Protein AF-E2B9Q9-F1 (afdb_monomer)

Solvent-accessible surface area (backbone atoms only — not comparable to full-atom values): 7294 Å² total; per-residue (Å²): 104,72,69,53,46,44,56,70,44,55,50,47,53,50,51,53,50,51,52,37,41,74,66,62,77,44,99,62,85,60,51,74,66,58,54,48,56,52,47,54,58,51,49,54,56,50,53,53,52,52,54,51,52,54,49,49,53,52,27,56,76,49,74,67,52,78,78,78,79,73,78,75,78,75,75,81,74,82,74,78,85,75,90,73,85,82,76,92,77,76,89,76,79,84,78,79,53,70,69,58,53,53,56,55,51,54,57,48,50,60,56,61,74,74,110

InterPro domains:
  IPR005026 SAPAP family [PF03359] (1-109)
  IPR005026 SAPAP family [PTHR12353] (1-112)

Nearest PDB structures (foldseek):
  7uio-assembly1_Bh  TM=2.538E-01  e=4.955E+00  Saccharomyces cerevisiae S288C

Secondary structure (DSSP, 8-state):
-HHHHIIIIIHHHHHHHHHHHHH--SSSPPPHHHHHHHHHHHHHHHHHHHHHHHHHHHHHHTTTPPP--PPP-------------------------HHHHHHHHHHHHHHHTT-

pLDDT: mean 80.09, std 18.83, range [35.5, 97.56]

Sequence (115 aa):
GQTSLLINEKFQQFRDLLTKCETGSSNLPINCTDLQGFWDLIYIEVKDCDSRFARLERLRAARWREKEPKPAKSRKEIVAKKSRKFAKKKTAPVRHSTLRELISAERRKKRAEMQ

Radius of gyration: 27.22 Å; Cα contacts (8 Å, |Δi|>4): 28; chains: 1; bounding box: 46×54×68 Å

Structure (mmCIF, N/CA/C/O backbone):
data_AF-E2B9Q9-F1
#
_entry.id   AF-E2B9Q9-F1
#
loop_
_atom_site.group_PDB
_atom_site.id
_atom_site.type_symbol
_atom_site.label_atom_id
_atom_site.label_alt_id
_atom_site.label_comp_id
_atom_site.label_asym_id
_atom_site.label_entity_id
_atom_site.label_seq_id
_atom_site.pdbx_PDB_ins_code
_atom_site.Cartn_x
_atom_site.Cartn_y
_atom_site.Cartn_z
_atom_site.occupancy
_atom_site.B_iso_or_equiv
_atom_site.auth_seq_id
_atom_site.auth_comp_id
_atom_site.auth_asym_id
_atom_site.auth_atom_id
_atom_site.pdbx_PDB_model_num
ATOM 1 N N . GLY A 1 1 ? 11.649 -5.574 1.418 1.00 88.38 1 GLY A N 1
ATOM 2 C CA . GLY A 1 1 ? 11.705 -4.361 0.569 1.00 88.38 1 GLY A CA 1
ATOM 3 C C . GLY A 1 1 ? 10.476 -3.503 0.811 1.00 88.38 1 GLY A C 1
ATOM 4 O O . GLY A 1 1 ? 9.621 -3.925 1.576 1.00 88.38 1 GLY A O 1
ATOM 5 N N . GLN A 1 2 ? 10.358 -2.333 0.174 1.00 91.44 2 GLN A N 1
ATOM 6 C CA . GLN A 1 2 ? 9.209 -1.434 0.399 1.00 91.44 2 GLN A CA 1
ATOM 7 C C . GLN A 1 2 ? 7.858 -2.090 0.072 1.00 91.44 2 GLN A C 1
ATOM 9 O O . GLN A 1 2 ? 6.932 -1.966 0.858 1.00 91.44 2 GLN A O 1
ATOM 14 N N . THR A 1 3 ? 7.761 -2.883 -1.000 1.00 93.94 3 THR A N 1
ATOM 15 C CA . THR A 1 3 ? 6.543 -3.656 -1.314 1.00 93.94 3 THR A CA 1
ATOM 16 C C . THR A 1 3 ? 6.193 -4.663 -0.218 1.00 93.94 3 THR A C 1
ATOM 18 O O . THR A 1 3 ? 5.033 -4.808 0.146 1.00 93.94 3 THR A O 1
ATOM 21 N N . SER A 1 4 ? 7.196 -5.336 0.355 1.00 95.06 4 SER A N 1
ATOM 22 C CA . SER A 1 4 ? 6.982 -6.260 1.476 1.00 95.06 4 SER A CA 1
ATOM 23 C C . SER A 1 4 ? 6.467 -5.526 2.715 1.00 95.06 4 SER A C 1
ATOM 25 O O . SER A 1 4 ? 5.621 -6.062 3.415 1.00 95.06 4 SER A O 1
ATOM 27 N N . LEU A 1 5 ? 6.957 -4.308 2.971 1.00 95.94 5 LEU A N 1
ATOM 28 C CA . LEU A 1 5 ? 6.497 -3.464 4.078 1.00 95.94 5 LEU A CA 1
ATOM 29 C C . LEU A 1 5 ? 5.039 -3.037 3.874 1.00 95.94 5 LEU A C 1
ATOM 31 O O . LEU A 1 5 ? 4.219 -3.171 4.775 1.00 95.94 5 LEU A O 1
ATOM 35 N N . LEU A 1 6 ? 4.702 -2.602 2.657 1.00 94.44 6 LEU A N 1
ATOM 36 C CA . LEU A 1 6 ? 3.337 -2.263 2.267 1.00 94.44 6 LEU A CA 1
ATOM 37 C C . LEU A 1 6 ? 2.386 -3.442 2.548 1.00 94.44 6 LEU A C 1
ATOM 39 O O . LEU A 1 6 ? 1.387 -3.271 3.242 1.00 94.44 6 LEU A O 1
ATOM 43 N N . ILE A 1 7 ? 2.730 -4.651 2.091 1.00 93.44 7 ILE A N 1
ATOM 44 C CA . ILE A 1 7 ? 1.904 -5.861 2.259 1.00 93.44 7 ILE A CA 1
ATOM 45 C C . ILE A 1 7 ? 1.820 -6.317 3.723 1.00 93.44 7 ILE A C 1
ATOM 47 O O . ILE A 1 7 ? 0.733 -6.601 4.227 1.00 93.44 7 ILE A O 1
ATOM 51 N N . ASN A 1 8 ? 2.957 -6.420 4.407 1.00 95.38 8 ASN A N 1
ATOM 52 C CA . ASN A 1 8 ? 3.008 -7.042 5.730 1.00 95.38 8 ASN A CA 1
ATOM 53 C C . ASN A 1 8 ? 2.613 -6.087 6.857 1.00 95.38 8 ASN A C 1
ATOM 55 O O . ASN A 1 8 ? 2.235 -6.557 7.923 1.00 95.38 8 ASN A O 1
ATOM 59 N N . GLU A 1 9 ? 2.680 -4.775 6.637 1.00 95.19 9 GLU A N 1
ATOM 60 C CA . GLU A 1 9 ? 2.336 -3.790 7.662 1.00 95.19 9 GLU A CA 1
ATOM 61 C C . GLU A 1 9 ? 1.089 -3.001 7.284 1.00 95.19 9 GLU A C 1
ATOM 63 O O . GLU A 1 9 ? 0.065 -3.127 7.950 1.00 95.19 9 GLU A O 1
ATOM 68 N N . LYS A 1 10 ? 1.134 -2.206 6.208 1.00 95.31 10 LYS A N 1
ATOM 69 C CA . LYS A 1 10 ? 0.039 -1.279 5.874 1.00 95.31 10 LYS A CA 1
ATOM 70 C C . LYS A 1 10 ? -1.254 -2.018 5.536 1.00 95.31 10 LYS A C 1
ATOM 72 O O . LYS A 1 10 ? -2.311 -1.669 6.055 1.00 95.31 10 LYS A O 1
ATOM 77 N N . PHE A 1 11 ? -1.176 -3.073 4.727 1.00 96.00 11 PHE A N 1
ATOM 78 C CA . PHE A 1 11 ? -2.350 -3.887 4.410 1.00 96.00 11 PHE A CA 1
ATOM 79 C C . PHE A 1 11 ? -2.870 -4.674 5.621 1.00 96.00 11 PHE A C 1
ATOM 81 O O . PHE A 1 11 ? -4.081 -4.832 5.745 1.00 96.00 11 PHE A O 1
ATOM 88 N N . GLN A 1 12 ? -2.007 -5.121 6.541 1.00 96.56 12 GLN A N 1
ATOM 89 C CA . GLN A 1 12 ? -2.477 -5.751 7.784 1.00 96.56 12 GLN A CA 1
ATOM 90 C C . GLN A 1 12 ? -3.194 -4.739 8.683 1.00 96.56 12 GLN A C 1
ATOM 92 O O . GLN A 1 12 ? -4.300 -5.011 9.136 1.00 96.56 12 GLN A O 1
ATOM 97 N N . GLN A 1 13 ? -2.648 -3.529 8.833 1.00 95.06 13 GLN A N 1
ATOM 98 C CA . GLN A 1 13 ? -3.319 -2.443 9.553 1.00 95.06 13 GLN A CA 1
ATOM 99 C C . GLN A 1 13 ? -4.686 -2.111 8.943 1.00 95.06 13 GLN A C 1
ATOM 101 O O . GLN A 1 13 ? -5.644 -1.901 9.682 1.00 95.06 13 GLN A O 1
ATOM 106 N N . PHE A 1 14 ? -4.804 -2.103 7.609 1.00 95.56 14 PHE A N 1
ATOM 107 C CA . PHE A 1 14 ? -6.092 -1.877 6.951 1.00 95.56 14 PHE A CA 1
ATOM 108 C C . PHE A 1 14 ? -7.106 -2.980 7.262 1.00 95.56 14 PHE A C 1
ATOM 110 O O . PHE A 1 14 ? -8.266 -2.690 7.539 1.00 95.56 14 PHE A O 1
ATOM 117 N N . ARG A 1 15 ? -6.676 -4.247 7.264 1.00 95.00 15 ARG A N 1
ATOM 118 C CA . ARG A 1 15 ? -7.538 -5.383 7.630 1.00 95.00 15 ARG A CA 1
ATOM 119 C C . ARG A 1 15 ? -8.024 -5.290 9.072 1.00 95.00 15 ARG A C 1
ATOM 121 O O . ARG A 1 15 ? -9.203 -5.523 9.335 1.00 95.00 15 ARG A O 1
ATOM 128 N N . ASP A 1 16 ? -7.147 -4.904 9.991 1.00 93.12 16 ASP A N 1
ATOM 129 C CA . ASP A 1 16 ? -7.525 -4.680 11.387 1.00 93.12 16 ASP A CA 1
ATOM 130 C C . ASP A 1 16 ? -8.525 -3.526 11.511 1.00 93.12 16 ASP A C 1
ATOM 132 O O . ASP A 1 16 ? -9.442 -3.578 12.329 1.00 93.12 16 ASP A O 1
ATOM 136 N N . LEU A 1 17 ? -8.364 -2.485 10.690 1.00 93.44 17 LEU A N 1
ATOM 137 C CA . LEU A 1 17 ? -9.268 -1.340 10.633 1.00 93.44 17 LEU A CA 1
ATOM 138 C C . LEU A 1 17 ? -10.667 -1.751 10.153 1.00 93.44 17 LEU A C 1
ATOM 14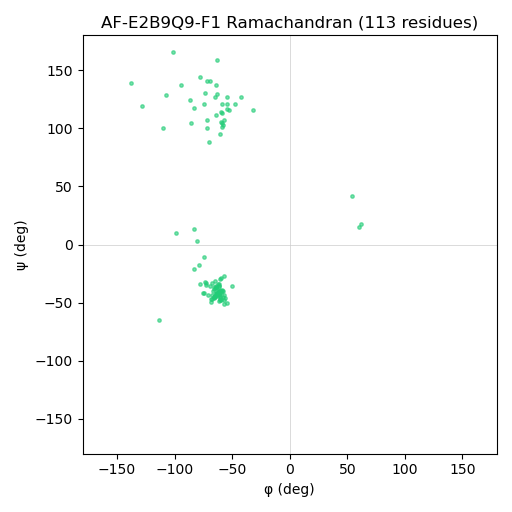0 O O . LEU A 1 17 ? -11.655 -1.371 10.777 1.00 93.44 17 LEU A O 1
ATOM 144 N N . LEU A 1 18 ? -10.745 -2.579 9.105 1.00 93.94 18 LEU A N 1
ATOM 145 C CA . LEU A 1 18 ? -12.001 -3.152 8.606 1.00 93.94 18 LEU A CA 1
ATOM 146 C C . LEU A 1 18 ? -12.684 -4.005 9.677 1.00 93.94 18 LEU A C 1
ATOM 148 O O . LEU A 1 18 ? -13.849 -3.786 9.987 1.00 93.94 18 LEU A O 1
ATOM 152 N N . THR A 1 19 ? -11.927 -4.891 10.324 1.00 93.06 19 THR A N 1
ATOM 153 C CA . THR A 1 19 ? -12.446 -5.750 11.398 1.00 93.06 19 THR A CA 1
ATOM 154 C C . THR A 1 19 ? -13.001 -4.922 12.562 1.00 93.06 19 THR A C 1
ATOM 156 O O . THR A 1 19 ? -14.067 -5.217 13.101 1.00 93.06 19 THR A O 1
ATOM 159 N N . LYS A 1 20 ? -12.309 -3.847 12.959 1.00 90.88 20 LYS A N 1
ATOM 160 C CA . LYS A 1 20 ? -12.780 -2.926 14.010 1.00 90.88 20 LYS A CA 1
ATOM 161 C C . LYS A 1 20 ? -14.041 -2.168 13.593 1.00 90.88 20 LYS A C 1
ATOM 163 O O . LYS A 1 20 ? -14.928 -1.990 14.423 1.00 90.88 20 LYS A O 1
ATOM 168 N N . CYS A 1 21 ? -14.128 -1.758 12.328 1.00 90.31 21 CYS A N 1
ATOM 169 C CA . CYS A 1 21 ? -15.314 -1.113 11.770 1.00 90.31 21 CYS A CA 1
ATOM 170 C C . CYS A 1 21 ? -16.531 -2.054 11.770 1.00 90.31 21 CYS A C 1
ATOM 172 O O . CYS A 1 21 ? -17.623 -1.628 12.131 1.00 90.31 21 CYS A O 1
ATOM 174 N N . GLU A 1 22 ? -16.348 -3.325 11.405 1.00 89.06 22 GLU A N 1
ATOM 175 C CA . GLU A 1 22 ? -17.419 -4.334 11.361 1.00 89.06 22 GLU A CA 1
ATOM 176 C C . GLU A 1 22 ? -17.894 -4.753 12.756 1.00 89.06 22 GLU A C 1
ATOM 178 O O . GLU A 1 22 ? -19.091 -4.876 13.005 1.00 89.06 22 GLU A O 1
ATOM 183 N N . 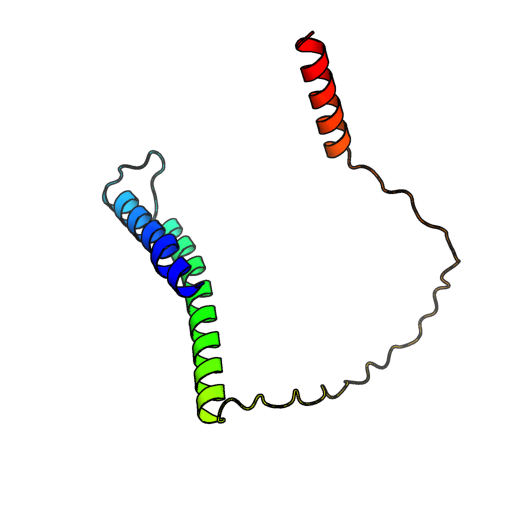THR A 1 23 ? -16.955 -4.975 13.677 1.00 87.81 23 THR A N 1
ATOM 184 C CA . THR A 1 23 ? -17.262 -5.462 15.032 1.00 87.81 23 THR A CA 1
ATOM 185 C C . THR A 1 23 ? -17.784 -4.370 15.961 1.00 87.81 23 THR A C 1
ATOM 187 O O . THR A 1 23 ? -18.323 -4.686 17.019 1.00 87.81 23 THR A O 1
ATOM 190 N N . GLY A 1 24 ? -17.577 -3.091 15.624 1.00 82.56 24 GLY A N 1
ATOM 191 C CA . GLY A 1 24 ? -17.886 -1.967 16.512 1.00 82.56 24 GLY A CA 1
ATOM 192 C C . GLY A 1 24 ? -17.115 -2.007 17.839 1.00 82.56 24 GLY A C 1
ATOM 193 O O . GLY A 1 24 ? -17.480 -1.319 18.787 1.00 82.56 24 GLY A O 1
ATOM 194 N N . SER A 1 25 ? -16.057 -2.822 17.931 1.00 71.75 25 SER A N 1
ATOM 195 C CA . SER A 1 25 ? -15.341 -3.126 19.177 1.00 71.75 25 SER A CA 1
ATOM 196 C C . SER A 1 25 ? -14.336 -2.039 19.588 1.00 71.75 25 SER A C 1
ATOM 198 O O . SER A 1 25 ? -13.581 -2.218 20.548 1.00 71.75 25 SER A O 1
ATOM 200 N N . SER A 1 26 ? -14.256 -0.933 18.851 1.00 75.56 26 SER A N 1
ATOM 201 C CA . SER A 1 26 ? -13.313 0.149 19.117 1.00 75.56 26 SER A CA 1
ATOM 202 C C . SER A 1 26 ? -13.940 1.251 19.973 1.00 75.56 26 SER A C 1
ATOM 204 O O . SER A 1 26 ? -15.050 1.703 19.718 1.00 75.56 26 SER A O 1
ATOM 206 N N . ASN A 1 27 ? -13.177 1.748 20.957 1.00 74.94 27 ASN A N 1
ATOM 207 C CA . ASN A 1 27 ? -13.587 2.876 21.811 1.00 74.94 27 ASN A CA 1
ATOM 208 C C . ASN A 1 27 ? -13.929 4.145 21.008 1.00 74.94 27 ASN A C 1
ATOM 210 O O . ASN A 1 27 ? -14.710 4.972 21.469 1.00 74.94 27 ASN A O 1
ATOM 214 N N . LEU A 1 28 ? -13.329 4.305 19.821 1.00 80.00 28 LEU A N 1
ATOM 215 C CA . LEU A 1 28 ? -13.757 5.279 18.821 1.00 80.00 28 LEU A CA 1
ATOM 216 C C . LEU A 1 28 ? -14.431 4.538 17.663 1.00 80.00 28 LEU A C 1
ATOM 218 O O . LEU A 1 28 ? -13.813 3.613 17.126 1.00 80.00 28 LEU A O 1
ATOM 222 N N . PRO A 1 29 ? -15.641 4.939 17.244 1.00 81.06 29 PRO A N 1
ATOM 223 C CA . PRO A 1 29 ? -16.282 4.349 16.081 1.00 81.06 29 PRO A CA 1
ATOM 224 C C . PRO A 1 29 ? -15.462 4.670 14.832 1.00 81.06 29 PRO A C 1
ATOM 226 O O . PRO A 1 29 ? -15.153 5.831 14.565 1.00 81.06 29 PRO A O 1
ATOM 229 N N . ILE A 1 30 ? -15.115 3.631 14.078 1.00 88.50 30 ILE A N 1
ATOM 230 C CA . ILE A 1 30 ? -14.488 3.776 12.765 1.00 88.50 30 ILE A CA 1
ATOM 231 C C . ILE A 1 30 ? -15.607 3.914 11.747 1.00 88.50 30 ILE A C 1
ATOM 233 O O . ILE A 1 30 ? -16.505 3.076 11.693 1.00 88.50 30 ILE A O 1
ATOM 237 N N . ASN A 1 31 ? -15.575 4.988 10.969 1.00 89.19 31 ASN A N 1
ATOM 238 C CA . ASN A 1 31 ? -16.565 5.249 9.936 1.00 89.19 31 ASN A CA 1
ATOM 239 C C . ASN A 1 31 ? -16.017 4.891 8.541 1.00 89.19 31 ASN A C 1
ATOM 241 O O . ASN A 1 31 ? -14.815 4.716 8.331 1.00 89.19 31 ASN A O 1
ATOM 245 N N . CYS A 1 32 ? -16.911 4.798 7.554 1.00 89.94 32 CYS A N 1
ATOM 246 C CA . CYS A 1 32 ? -16.525 4.497 6.172 1.00 89.94 32 CYS A CA 1
ATOM 247 C C . CYS A 1 32 ? -15.573 5.550 5.571 1.00 89.94 32 CYS A C 1
ATOM 249 O O . CYS A 1 32 ? -14.740 5.214 4.733 1.00 89.94 32 CYS A O 1
ATOM 25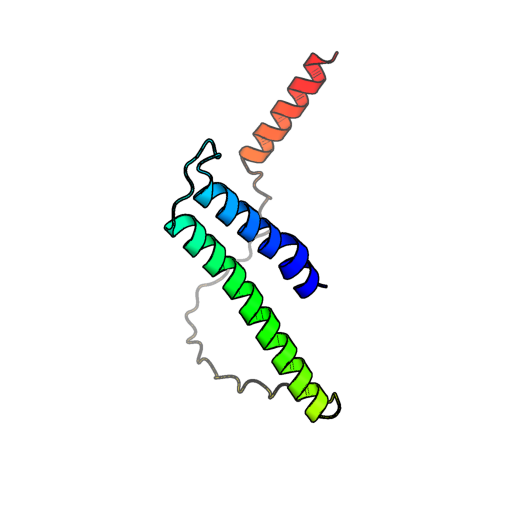1 N N . THR A 1 33 ? -15.658 6.807 6.009 1.00 92.62 33 THR A N 1
ATOM 252 C CA . THR A 1 33 ? -14.762 7.890 5.576 1.00 92.62 33 THR A CA 1
ATOM 253 C C . THR A 1 33 ? -13.338 7.688 6.099 1.00 92.62 33 THR A C 1
ATOM 255 O O . THR A 1 33 ? -12.385 7.959 5.372 1.00 92.62 33 THR A O 1
ATOM 258 N N . ASP A 1 34 ? -13.173 7.155 7.312 1.00 91.62 34 ASP A N 1
ATOM 259 C CA . ASP A 1 34 ? -11.863 6.817 7.881 1.00 91.62 34 ASP A CA 1
ATOM 260 C C . ASP A 1 34 ? -11.197 5.700 7.067 1.00 91.62 34 ASP A C 1
ATOM 262 O O . ASP A 1 34 ? -10.015 5.787 6.729 1.00 91.62 34 ASP A O 1
ATOM 266 N N . LEU A 1 35 ? -11.974 4.669 6.705 1.00 94.81 35 LEU A N 1
ATOM 267 C CA . LEU A 1 35 ? -11.515 3.578 5.841 1.00 94.81 35 LEU A CA 1
ATOM 268 C C . LEU A 1 35 ? -11.091 4.101 4.468 1.00 94.81 35 LEU A C 1
ATOM 270 O O . LEU A 1 35 ? -10.022 3.735 3.980 1.00 94.81 35 LEU A O 1
ATOM 274 N N . GLN A 1 36 ? -11.898 4.979 3.868 1.00 95.88 36 GLN A N 1
ATOM 275 C CA . GLN A 1 36 ? -11.585 5.593 2.581 1.00 95.88 36 GLN A CA 1
ATOM 276 C C . GLN A 1 36 ? -10.294 6.413 2.654 1.00 95.88 36 GLN A C 1
ATOM 278 O O . GLN A 1 36 ? -9.405 6.228 1.828 1.00 95.88 36 GLN A O 1
ATOM 283 N N . GLY A 1 37 ? -10.151 7.269 3.668 1.00 95.94 37 GLY A N 1
ATOM 284 C CA . GLY A 1 37 ? -8.953 8.087 3.837 1.00 95.94 37 GLY A CA 1
ATOM 285 C C . GLY A 1 37 ? -7.694 7.242 4.039 1.00 95.94 37 GLY A C 1
ATOM 286 O O . GLY A 1 37 ? -6.646 7.536 3.464 1.00 95.94 37 GLY A O 1
ATOM 287 N N . PHE A 1 38 ? -7.786 6.152 4.805 1.00 95.50 38 PHE A N 1
ATOM 288 C CA . PHE A 1 38 ? -6.668 5.222 4.960 1.00 95.50 38 PHE A CA 1
ATOM 289 C C . PHE A 1 38 ? -6.342 4.487 3.653 1.00 95.50 38 PHE A C 1
ATOM 291 O O . PHE A 1 38 ? -5.168 4.319 3.311 1.00 95.50 38 PHE A O 1
ATOM 298 N N . TRP A 1 39 ? -7.367 4.082 2.900 1.00 96.81 39 TRP A N 1
ATOM 299 C CA . TRP A 1 39 ? -7.195 3.456 1.594 1.00 96.81 39 TRP A CA 1
ATOM 300 C C . TRP A 1 39 ? -6.504 4.386 0.596 1.00 96.81 39 TRP A C 1
ATOM 302 O O . TRP A 1 39 ? -5.580 3.952 -0.087 1.00 96.81 39 TRP A O 1
ATOM 312 N N . ASP A 1 40 ? -6.873 5.666 0.559 1.00 97.12 40 ASP A N 1
ATOM 313 C CA . ASP A 1 40 ? -6.246 6.649 -0.326 1.00 97.12 40 ASP A CA 1
ATOM 314 C C . ASP A 1 40 ? -4.734 6.759 -0.059 1.00 97.12 40 ASP A C 1
ATOM 316 O O . ASP A 1 40 ? -3.932 6.818 -0.997 1.00 97.12 40 ASP A O 1
ATOM 320 N N . LEU A 1 41 ? -4.320 6.703 1.213 1.00 95.00 41 LEU A N 1
ATOM 321 C CA . LEU A 1 41 ? -2.905 6.701 1.600 1.00 95.00 41 LEU A CA 1
ATOM 322 C C . LEU A 1 41 ? -2.172 5.437 1.129 1.00 95.00 41 LEU A C 1
ATOM 324 O O . LEU A 1 41 ? -1.080 5.538 0.567 1.00 95.00 41 LEU A O 1
ATOM 328 N N . ILE A 1 42 ? -2.762 4.253 1.322 1.00 96.12 42 ILE A N 1
ATOM 329 C CA . ILE A 1 42 ? -2.197 2.985 0.823 1.00 96.12 42 ILE A CA 1
ATOM 330 C C . ILE A 1 42 ? -2.097 3.005 -0.698 1.00 96.12 42 ILE A C 1
ATOM 332 O O . ILE A 1 42 ? -1.087 2.593 -1.270 1.00 96.12 42 ILE A O 1
ATOM 336 N N . TYR A 1 43 ? -3.133 3.502 -1.364 1.00 96.81 43 TYR A N 1
ATOM 337 C CA . TYR A 1 43 ? -3.217 3.509 -2.812 1.00 96.81 43 TYR A CA 1
ATOM 338 C C . TYR A 1 43 ? -2.121 4.375 -3.446 1.00 96.81 43 TYR A C 1
ATOM 340 O O . TYR A 1 43 ? -1.554 3.990 -4.469 1.00 96.81 43 TYR A O 1
ATOM 348 N N . ILE A 1 44 ? -1.737 5.493 -2.819 1.00 96.44 44 ILE A N 1
ATOM 349 C CA . ILE A 1 44 ? -0.574 6.288 -3.251 1.00 96.44 44 ILE A CA 1
ATOM 350 C C . ILE A 1 44 ? 0.707 5.438 -3.249 1.00 96.44 44 ILE A C 1
ATOM 352 O O . ILE A 1 44 ? 1.461 5.465 -4.225 1.00 96.44 44 ILE A O 1
ATOM 356 N N . GLU A 1 45 ? 0.944 4.656 -2.191 1.00 95.50 45 GLU A N 1
ATOM 357 C CA . GLU A 1 45 ? 2.117 3.775 -2.098 1.00 95.50 45 GLU A CA 1
ATOM 358 C C . GLU A 1 45 ? 2.071 2.643 -3.144 1.00 95.50 45 GLU A C 1
ATOM 360 O O . GLU A 1 45 ? 3.101 2.311 -3.737 1.00 95.50 45 GLU A O 1
ATOM 365 N N . VAL A 1 46 ? 0.884 2.097 -3.441 1.00 96.75 46 VAL A N 1
ATOM 366 C CA . VAL A 1 46 ? 0.690 1.114 -4.526 1.00 96.75 46 VAL A CA 1
ATOM 367 C C . VAL A 1 46 ? 1.080 1.716 -5.878 1.00 96.75 46 VAL A C 1
ATOM 369 O O . VAL A 1 46 ? 1.861 1.113 -6.612 1.00 96.75 46 VAL A O 1
ATOM 372 N N . LYS A 1 47 ? 0.623 2.936 -6.188 1.00 97.56 47 LYS A N 1
ATOM 373 C CA . LYS A 1 47 ? 0.961 3.602 -7.457 1.00 97.56 47 LYS A CA 1
ATOM 374 C C . LYS A 1 47 ? 2.454 3.895 -7.596 1.00 97.56 47 LYS A C 1
ATOM 376 O O . LYS A 1 47 ? 2.994 3.766 -8.698 1.00 97.56 47 LYS A O 1
ATOM 381 N N . ASP A 1 48 ? 3.133 4.279 -6.513 1.00 96.12 48 ASP A N 1
ATOM 382 C CA . ASP A 1 48 ? 4.597 4.419 -6.531 1.00 96.12 48 ASP A CA 1
ATOM 383 C C . ASP A 1 48 ? 5.263 3.079 -6.864 1.00 96.12 48 ASP A C 1
ATOM 385 O O . ASP A 1 48 ? 6.133 3.010 -7.739 1.00 96.12 48 ASP A O 1
ATOM 389 N N . CYS A 1 49 ? 4.802 2.004 -6.224 1.00 96.12 49 CYS A N 1
ATOM 390 C CA . CYS A 1 49 ? 5.290 0.654 -6.458 1.00 96.12 49 CYS A CA 1
ATOM 391 C C . CYS A 1 49 ? 5.154 0.250 -7.934 1.00 96.12 49 CYS A C 1
ATOM 393 O O . CYS A 1 49 ? 6.151 -0.113 -8.569 1.00 96.12 49 CYS A O 1
ATOM 395 N N . ASP A 1 50 ? 3.962 0.419 -8.508 1.00 96.50 50 ASP A N 1
ATOM 396 C CA . ASP A 1 50 ? 3.680 0.139 -9.918 1.00 96.50 50 ASP A CA 1
ATOM 397 C C . ASP A 1 50 ? 4.592 0.939 -10.849 1.00 96.50 50 ASP A C 1
ATOM 399 O O . ASP A 1 50 ? 5.154 0.398 -11.804 1.00 96.50 50 ASP A O 1
ATOM 403 N N . SER A 1 51 ? 4.812 2.224 -10.556 1.00 96.62 51 SER A N 1
ATOM 404 C CA . SER A 1 51 ? 5.679 3.082 -11.370 1.00 96.62 51 SER A CA 1
ATOM 405 C C . SER A 1 51 ? 7.128 2.580 -11.410 1.00 96.62 51 SER A C 1
ATOM 407 O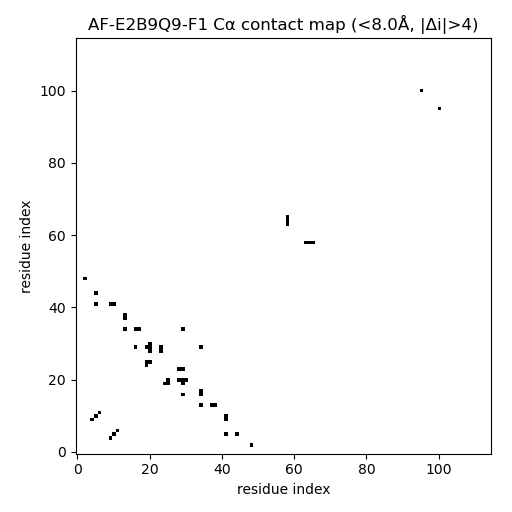 O . SER A 1 51 ? 7.805 2.643 -12.447 1.00 96.62 51 SER A O 1
ATOM 409 N N . ARG A 1 52 ? 7.607 2.027 -10.292 1.00 95.62 52 ARG A N 1
ATOM 410 C CA . ARG A 1 52 ? 8.961 1.491 -10.152 1.00 95.62 52 ARG A CA 1
ATOM 411 C C . ARG A 1 52 ? 9.096 0.157 -10.860 1.00 95.62 52 ARG A C 1
ATOM 413 O O . ARG A 1 52 ? 10.077 -0.024 -11.579 1.00 95.62 52 ARG A O 1
ATOM 420 N N . PHE A 1 53 ? 8.106 -0.725 -10.752 1.00 96.19 53 PHE A N 1
ATOM 421 C CA . PHE A 1 53 ? 8.067 -1.956 -11.542 1.00 96.19 53 PHE A CA 1
ATOM 422 C C . PHE A 1 53 ? 7.974 -1.664 -13.044 1.00 96.19 53 PHE A C 1
ATOM 424 O O . PHE A 1 53 ? 8.740 -2.224 -13.824 1.00 96.19 53 PHE A O 1
ATOM 431 N N . ALA A 1 54 ? 7.163 -0.689 -13.460 1.00 96.56 54 ALA A N 1
ATOM 432 C CA . ALA A 1 54 ? 7.107 -0.243 -14.851 1.00 96.56 54 ALA A CA 1
ATOM 433 C C . ALA A 1 54 ? 8.444 0.348 -15.337 1.00 96.56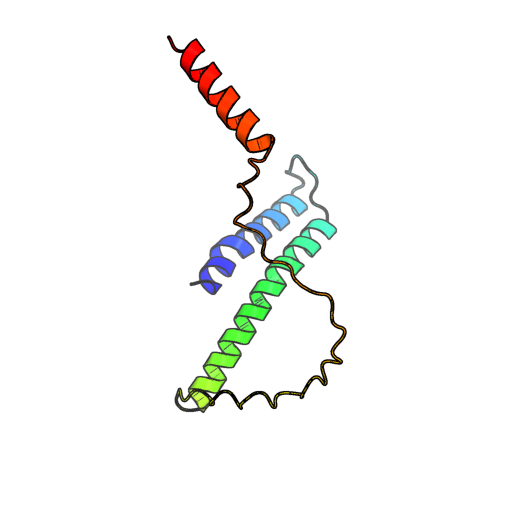 54 ALA A C 1
ATOM 435 O O . ALA A 1 54 ? 8.820 0.209 -16.505 1.00 96.56 54 ALA A O 1
ATOM 436 N N . ARG A 1 55 ? 9.207 1.025 -14.467 1.00 95.25 55 ARG A N 1
ATOM 437 C CA . ARG A 1 55 ? 10.585 1.439 -14.781 1.00 95.25 55 ARG A CA 1
ATOM 438 C C . ARG A 1 55 ? 11.507 0.231 -14.952 1.00 95.25 55 ARG A C 1
ATOM 440 O O . ARG A 1 55 ? 12.270 0.219 -15.916 1.00 95.25 55 ARG A O 1
ATOM 447 N N . LEU A 1 56 ? 11.431 -0.759 -14.066 1.00 96.00 56 LEU A N 1
ATOM 448 C CA . LEU A 1 56 ? 12.237 -1.978 -14.155 1.00 96.00 56 LEU A CA 1
ATOM 449 C C . LEU A 1 56 ? 11.942 -2.762 -15.438 1.00 96.00 56 LEU A C 1
ATOM 451 O O . LEU A 1 56 ? 12.884 -3.136 -16.129 1.00 96.00 56 LEU A O 1
ATOM 455 N N . GLU A 1 57 ? 10.676 -2.919 -15.827 1.00 96.81 57 GLU A N 1
ATOM 456 C CA . GLU A 1 57 ? 10.317 -3.585 -17.087 1.00 96.81 57 GLU A CA 1
ATOM 457 C C . GLU A 1 57 ? 10.862 -2.844 -18.314 1.00 96.81 57 GLU A C 1
ATOM 459 O O . GLU A 1 57 ? 11.413 -3.460 -19.229 1.00 96.81 57 GLU A O 1
ATOM 464 N N . ARG A 1 58 ? 10.803 -1.505 -18.322 1.00 95.88 58 ARG A N 1
ATOM 465 C CA . ARG A 1 58 ? 11.414 -0.703 -19.395 1.00 95.88 58 ARG A CA 1
ATOM 466 C C . ARG A 1 58 ? 12.930 -0.875 -19.458 1.00 95.88 58 ARG A C 1
ATOM 468 O O . ARG A 1 58 ? 13.478 -0.971 -20.555 1.00 95.88 58 ARG A O 1
ATOM 475 N N . LEU A 1 59 ? 13.609 -0.915 -18.310 1.00 96.12 59 LEU A N 1
ATOM 476 C CA . LEU A 1 59 ? 15.050 -1.171 -18.249 1.00 96.12 59 LEU A CA 1
ATOM 477 C C . LEU A 1 59 ? 15.375 -2.583 -18.736 1.00 96.12 59 LEU A C 1
ATOM 479 O O . LEU A 1 59 ? 16.274 -2.744 -19.557 1.00 96.12 59 LEU A O 1
ATOM 483 N N . ARG A 1 60 ? 14.607 -3.591 -18.313 1.00 95.94 60 ARG A N 1
ATOM 484 C CA . ARG A 1 60 ? 14.753 -4.980 -18.763 1.00 95.94 60 ARG A CA 1
ATOM 485 C C . ARG A 1 60 ? 14.640 -5.086 -20.285 1.00 95.94 60 ARG A C 1
ATOM 487 O O . ARG A 1 60 ? 15.516 -5.673 -20.921 1.00 95.94 60 ARG A O 1
ATOM 494 N N . ALA A 1 61 ? 13.627 -4.451 -20.879 1.00 95.75 61 ALA A N 1
ATOM 495 C CA . ALA A 1 61 ? 13.459 -4.374 -22.332 1.00 95.75 61 ALA A CA 1
ATOM 496 C C . ALA A 1 61 ? 14.635 -3.658 -23.027 1.00 95.75 61 ALA A C 1
ATOM 498 O O . ALA A 1 61 ? 15.045 -4.043 -24.120 1.00 95.75 61 ALA A O 1
ATOM 499 N N . ALA A 1 62 ? 15.235 -2.662 -22.370 1.00 94.81 62 ALA A N 1
ATOM 500 C CA . ALA A 1 62 ? 16.422 -1.947 -22.838 1.00 94.81 62 ALA A CA 1
ATOM 501 C C . ALA A 1 62 ? 17.757 -2.652 -22.517 1.00 94.81 62 ALA A C 1
ATOM 503 O O . ALA A 1 62 ? 18.815 -2.032 -22.645 1.00 94.81 62 ALA A O 1
ATOM 504 N N . ARG A 1 63 ? 17.742 -3.930 -22.101 1.00 95.56 63 ARG A N 1
ATOM 505 C CA . ARG A 1 63 ? 18.940 -4.677 -21.663 1.00 95.56 63 ARG A CA 1
ATOM 506 C C . ARG A 1 63 ? 19.706 -3.949 -20.553 1.00 95.56 63 ARG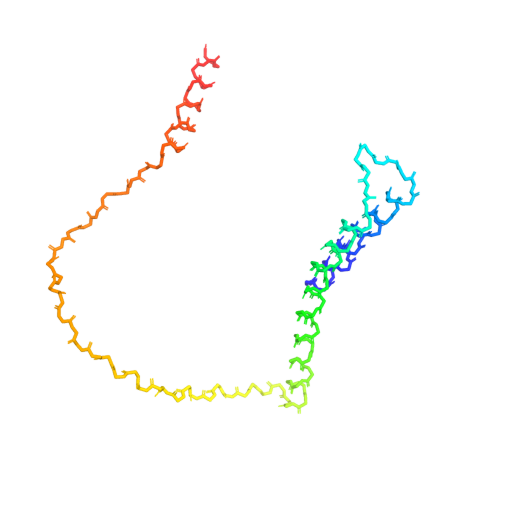 A C 1
ATOM 508 O O . ARG A 1 63 ? 20.930 -3.874 -20.582 1.00 95.56 63 ARG A O 1
ATOM 515 N N . TRP A 1 64 ? 18.959 -3.394 -19.603 1.00 95.06 64 TRP A N 1
ATOM 516 C CA . TRP A 1 64 ? 19.453 -2.655 -18.440 1.00 95.06 64 TRP A CA 1
ATOM 517 C C . TRP A 1 64 ? 20.242 -1.384 -18.772 1.00 95.06 64 TRP A C 1
ATOM 519 O O . TRP A 1 64 ? 20.932 -0.848 -17.912 1.00 95.06 64 TRP A O 1
ATOM 529 N N . ARG A 1 65 ? 20.124 -0.863 -20.000 1.00 90.88 65 ARG A N 1
ATOM 530 C CA . ARG A 1 65 ? 20.723 0.422 -20.365 1.00 90.88 65 ARG A CA 1
ATOM 531 C C . ARG A 1 65 ? 19.817 1.572 -19.950 1.00 90.88 65 ARG A C 1
ATOM 533 O O . ARG A 1 65 ? 18.696 1.710 -20.446 1.00 90.88 65 ARG A O 1
ATOM 540 N N . GLU A 1 66 ? 2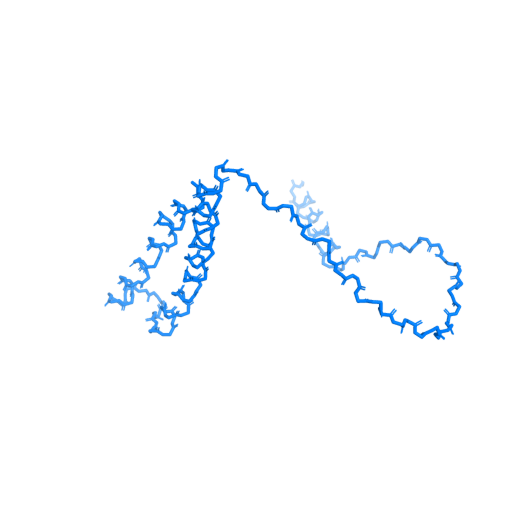0.326 2.407 -19.054 1.00 85.62 66 GLU A N 1
ATOM 541 C CA . GLU A 1 66 ? 19.684 3.657 -18.666 1.00 85.62 66 GLU A CA 1
ATOM 542 C C . GLU A 1 66 ? 19.627 4.596 -19.884 1.00 85.62 66 GLU A C 1
ATOM 544 O O . GLU A 1 66 ? 20.581 4.696 -20.657 1.00 85.62 66 GLU A O 1
ATOM 549 N N . LYS A 1 67 ? 18.500 5.284 -20.095 1.00 76.69 67 LYS A N 1
ATOM 550 C CA . LYS A 1 67 ? 18.458 6.348 -21.103 1.00 76.69 67 LYS A CA 1
ATOM 551 C C . LYS A 1 67 ? 19.199 7.551 -20.529 1.00 76.69 67 LYS A C 1
ATOM 553 O O . LYS A 1 67 ? 18.778 8.061 -19.494 1.00 76.69 67 LYS A O 1
ATOM 558 N N . GLU A 1 68 ? 20.252 7.996 -21.215 1.00 73.62 68 GLU A N 1
ATOM 559 C CA . GLU A 1 68 ? 20.945 9.261 -20.938 1.00 73.62 68 GLU A CA 1
ATOM 560 C C . GLU A 1 68 ? 19.911 10.366 -20.654 1.00 73.62 68 GLU A C 1
ATOM 562 O O . GLU A 1 68 ? 18.974 10.543 -21.454 1.00 73.62 68 GLU A O 1
ATOM 567 N N . PRO A 1 69 ? 20.014 11.092 -19.524 1.00 69.94 69 PRO A N 1
ATOM 568 C CA . PRO A 1 69 ? 19.127 12.210 -19.265 1.00 69.94 69 PRO A CA 1
ATOM 569 C C . PRO A 1 69 ? 19.323 13.221 -20.393 1.00 69.94 69 PRO A C 1
ATOM 571 O O . PRO A 1 69 ? 20.394 13.804 -20.548 1.00 69.94 69 PRO A O 1
ATOM 574 N N . LYS A 1 70 ? 18.286 13.417 -21.217 1.00 61.91 70 LYS A N 1
ATOM 575 C CA . LYS A 1 70 ? 18.318 14.456 -22.250 1.00 61.91 70 LYS A CA 1
ATOM 576 C C . LYS A 1 70 ? 18.645 15.774 -21.544 1.00 61.91 70 LYS A C 1
ATOM 578 O O . LYS A 1 70 ? 17.932 16.096 -20.589 1.00 61.91 70 LYS A O 1
ATOM 583 N N . PRO A 1 71 ? 19.672 16.529 -21.978 1.00 61.91 71 PRO A N 1
ATOM 584 C CA . PRO A 1 71 ? 19.983 17.803 -21.356 1.00 61.91 71 PRO A CA 1
ATOM 585 C C . PRO A 1 71 ? 18.714 18.644 -21.395 1.00 61.91 71 PRO A C 1
ATOM 587 O O . PRO A 1 71 ? 18.125 18.848 -22.464 1.00 61.91 71 PRO A O 1
ATOM 590 N N . ALA A 1 72 ? 18.242 19.054 -20.216 1.00 61.59 72 ALA A N 1
ATOM 591 C CA . ALA A 1 72 ? 17.118 19.960 -20.111 1.00 61.59 72 ALA A CA 1
ATOM 592 C C . ALA A 1 72 ? 17.460 21.164 -20.989 1.00 61.59 72 ALA A C 1
ATOM 594 O O . ALA A 1 72 ? 18.461 21.839 -20.748 1.00 61.59 72 ALA A O 1
ATOM 595 N N . LYS A 1 73 ? 16.677 21.391 -22.052 1.00 58.97 73 LYS A N 1
ATOM 596 C CA . LYS A 1 73 ? 16.783 22.618 -22.838 1.00 58.97 73 LYS A CA 1
ATOM 597 C C . LYS A 1 73 ? 16.549 23.742 -21.842 1.00 58.97 73 LYS A C 1
ATOM 599 O O . LYS A 1 73 ? 15.419 23.938 -21.400 1.00 58.97 73 LYS A O 1
ATOM 604 N N . SER A 1 74 ? 17.622 24.405 -21.429 1.00 56.94 74 SER A N 1
ATOM 605 C CA . SER A 1 74 ? 17.566 25.543 -20.534 1.00 56.94 74 SER A CA 1
ATOM 606 C C . SER A 1 74 ? 16.705 26.589 -21.222 1.00 56.94 74 SER A C 1
ATOM 608 O O . SER A 1 74 ? 17.114 27.256 -22.174 1.00 56.94 74 SER A O 1
ATOM 610 N N . ARG A 1 75 ? 15.447 26.687 -20.787 1.00 56.72 75 ARG A N 1
ATOM 611 C CA . ARG A 1 75 ? 14.605 27.830 -21.099 1.00 56.72 75 ARG A CA 1
ATOM 612 C C . ARG A 1 75 ? 15.360 29.012 -20.511 1.00 56.72 75 ARG A C 1
ATOM 614 O O . ARG A 1 75 ? 15.463 29.125 -19.295 1.00 56.72 75 ARG A O 1
ATOM 621 N N . LYS A 1 76 ? 15.984 29.814 -21.374 1.00 51.97 76 LYS A N 1
ATOM 622 C CA . LYS A 1 76 ? 16.656 31.050 -20.982 1.00 51.97 76 LYS A CA 1
ATOM 623 C C . LYS A 1 76 ? 15.591 31.944 -20.354 1.00 51.97 76 LYS A C 1
ATOM 625 O O . LYS A 1 76 ? 14.843 32.607 -21.068 1.00 51.97 76 LYS A O 1
ATOM 630 N N . GLU A 1 77 ? 15.474 31.913 -19.032 1.00 48.62 77 GLU A N 1
ATOM 631 C CA . GLU A 1 77 ? 14.778 32.959 -18.303 1.00 48.62 77 GLU A CA 1
ATOM 632 C C . GLU A 1 77 ? 15.574 34.241 -18.514 1.00 48.62 77 GLU A C 1
ATOM 634 O O . GLU A 1 77 ? 16.720 34.380 -18.083 1.00 48.62 77 GLU A O 1
ATOM 639 N N . ILE A 1 78 ? 14.973 35.171 -19.248 1.00 50.97 78 ILE A N 1
ATOM 640 C CA . ILE A 1 78 ? 15.458 36.538 -19.362 1.00 50.97 78 ILE A CA 1
ATOM 641 C C . ILE A 1 78 ? 15.199 37.177 -17.997 1.00 50.97 78 ILE A C 1
ATOM 643 O O . ILE A 1 78 ? 14.130 37.725 -17.737 1.00 50.97 78 ILE A O 1
ATOM 647 N N . VAL A 1 79 ? 16.164 37.048 -17.087 1.00 47.66 79 VAL A N 1
ATOM 648 C CA . VAL A 1 79 ? 16.126 37.719 -15.788 1.00 47.66 79 VAL A CA 1
ATOM 649 C C . VAL A 1 79 ? 16.366 39.207 -16.031 1.00 47.66 79 VAL A C 1
ATOM 651 O O . VAL A 1 79 ? 17.497 39.660 -16.221 1.00 47.66 79 VAL A O 1
ATOM 654 N N . ALA A 1 80 ? 15.280 39.978 -16.037 1.00 46.94 80 ALA A N 1
ATOM 655 C CA . ALA A 1 80 ? 15.330 41.428 -15.975 1.00 46.94 80 ALA A CA 1
ATOM 656 C C . ALA A 1 80 ? 16.049 41.849 -14.681 1.00 46.94 80 ALA A C 1
ATOM 658 O O . ALA A 1 80 ? 15.565 41.640 -13.567 1.00 46.94 80 ALA A O 1
ATOM 659 N N . LYS A 1 81 ? 17.234 42.448 -14.837 1.00 49.88 81 LYS A N 1
ATOM 660 C CA . LYS A 1 81 ? 18.001 43.078 -13.760 1.00 49.88 81 LYS A CA 1
ATOM 661 C C . LYS A 1 81 ? 17.167 44.194 -13.124 1.00 49.88 81 LYS A C 1
ATOM 663 O O . LYS A 1 81 ? 17.099 45.292 -13.666 1.00 49.88 81 LYS A O 1
ATOM 668 N N . LYS A 1 82 ? 16.623 43.962 -11.926 1.00 43.97 82 LYS A N 1
ATOM 669 C CA . LYS A 1 82 ? 16.317 45.049 -10.987 1.00 43.97 82 LYS A CA 1
ATOM 670 C C . LYS A 1 82 ? 17.278 44.970 -9.811 1.00 43.97 82 LYS A C 1
ATOM 672 O O . LYS A 1 82 ? 17.145 44.162 -8.900 1.00 43.97 82 LYS A O 1
ATOM 677 N N . SER A 1 83 ? 18.285 45.827 -9.886 1.00 46.81 83 SER A N 1
ATOM 678 C CA . SER A 1 83 ? 19.269 46.098 -8.851 1.00 46.81 83 SER A CA 1
ATOM 679 C C . SER A 1 83 ? 18.603 46.480 -7.526 1.00 46.81 83 SER A C 1
ATOM 681 O O . SER A 1 83 ? 17.999 47.549 -7.417 1.00 46.81 83 SER A O 1
ATOM 683 N N . ARG A 1 84 ? 18.799 45.670 -6.484 1.00 41.19 84 ARG A N 1
ATOM 684 C CA . ARG A 1 84 ? 18.847 46.165 -5.104 1.00 41.19 84 ARG A CA 1
ATOM 685 C C . ARG A 1 84 ? 20.114 45.636 -4.449 1.00 41.19 84 ARG A C 1
ATOM 687 O O . ARG A 1 84 ? 20.372 44.440 -4.413 1.00 41.19 84 ARG A O 1
ATOM 694 N N . LYS A 1 85 ? 20.942 46.592 -4.039 1.00 37.97 85 LYS A N 1
ATOM 695 C CA . LYS A 1 85 ? 22.302 46.434 -3.531 1.00 37.97 85 LYS A CA 1
ATOM 696 C C . LYS A 1 85 ? 22.294 45.536 -2.288 1.00 37.97 85 LYS A C 1
ATOM 698 O O . LYS A 1 85 ? 21.663 45.884 -1.295 1.00 37.97 85 LYS A O 1
ATOM 703 N N . PHE A 1 86 ? 23.015 44.416 -2.330 1.00 35.50 86 PHE A N 1
ATOM 704 C CA . PHE A 1 86 ? 23.320 43.625 -1.139 1.00 35.50 86 PHE A CA 1
ATOM 705 C C . PHE A 1 86 ? 24.583 44.209 -0.497 1.00 35.50 86 PHE A C 1
ATOM 707 O O . PHE A 1 86 ? 25.692 44.055 -1.008 1.00 35.50 86 PHE A O 1
ATOM 714 N N . ALA A 1 87 ? 24.404 44.941 0.600 1.00 41.97 87 ALA A N 1
ATOM 715 C CA . ALA A 1 87 ? 25.500 45.312 1.480 1.00 41.97 87 ALA A CA 1
ATOM 716 C C . ALA A 1 87 ? 25.933 44.072 2.278 1.00 41.97 87 ALA A C 1
ATOM 718 O O . ALA A 1 87 ? 25.100 43.387 2.871 1.00 41.97 87 ALA A O 1
ATOM 719 N N . LYS A 1 88 ? 27.241 43.793 2.295 1.00 47.97 88 LYS A N 1
ATOM 720 C CA . LYS A 1 88 ? 27.882 42.768 3.132 1.00 47.97 88 LYS A CA 1
ATOM 721 C C . LYS A 1 88 ? 27.398 42.880 4.585 1.00 47.97 88 LYS A C 1
ATOM 723 O O . LYS A 1 88 ? 27.652 43.903 5.218 1.00 47.97 88 LYS A O 1
ATOM 728 N N . LYS A 1 89 ? 26.798 41.825 5.149 1.00 39.09 89 LYS A N 1
ATOM 729 C CA . LYS A 1 89 ? 26.704 41.657 6.608 1.00 39.09 89 LYS A CA 1
ATOM 730 C C . LYS A 1 89 ? 26.969 40.216 7.030 1.00 39.09 89 LYS A C 1
ATOM 732 O O . LYS A 1 89 ? 26.594 39.258 6.366 1.00 39.09 89 LYS A O 1
ATOM 737 N N . LYS A 1 90 ? 27.711 40.163 8.129 1.00 41.88 90 LYS A N 1
ATOM 738 C CA . LYS A 1 90 ? 28.354 39.040 8.798 1.00 41.88 90 LYS A CA 1
ATOM 739 C C . LYS A 1 90 ? 27.325 38.019 9.304 1.00 41.88 90 LYS A C 1
ATOM 741 O O . LYS A 1 90 ? 26.160 38.355 9.495 1.00 41.88 90 LYS A O 1
ATOM 746 N N . THR A 1 91 ? 27.802 36.797 9.523 1.00 44.28 91 THR A N 1
ATOM 747 C CA . THR A 1 91 ? 27.138 35.664 10.187 1.00 44.28 91 THR A CA 1
ATOM 748 C C . THR A 1 91 ? 26.162 36.104 11.286 1.00 44.28 91 THR A C 1
ATOM 750 O O . THR A 1 91 ? 26.574 36.696 12.284 1.00 44.28 91 THR A O 1
ATOM 753 N N . ALA A 1 92 ? 24.871 35.824 11.096 1.00 44.59 92 ALA A N 1
ATOM 754 C CA . ALA A 1 92 ? 23.842 36.061 12.103 1.00 44.59 92 ALA A CA 1
ATOM 755 C C . ALA A 1 92 ? 23.878 34.953 13.177 1.00 44.59 92 ALA A C 1
ATOM 757 O O . ALA A 1 92 ? 24.143 33.797 12.838 1.00 44.59 92 ALA A O 1
ATOM 758 N N . PRO A 1 93 ? 23.612 35.272 14.456 1.00 48.69 93 PRO A N 1
ATOM 759 C CA . PRO A 1 93 ? 23.637 34.292 15.532 1.00 48.69 93 PRO A CA 1
ATOM 760 C C . PRO A 1 93 ? 22.432 33.351 15.424 1.00 48.69 93 PRO A C 1
ATOM 762 O O . PRO A 1 93 ? 21.315 33.779 15.117 1.00 48.69 93 PRO A O 1
ATOM 765 N N . VAL A 1 94 ? 22.670 32.066 15.695 1.00 54.91 94 VAL A N 1
ATOM 766 C CA . VAL A 1 94 ? 21.641 31.028 15.825 1.00 54.91 94 VAL A CA 1
ATOM 767 C C . VAL A 1 94 ? 20.665 31.463 16.916 1.00 54.91 94 VAL A C 1
ATOM 769 O O . VAL A 1 94 ? 20.997 31.463 18.099 1.00 54.91 94 VAL A O 1
ATOM 772 N N . ARG A 1 95 ? 19.456 31.871 16.522 1.00 58.72 95 ARG A N 1
ATOM 773 C CA . ARG A 1 95 ? 18.378 32.160 17.470 1.00 58.72 95 ARG A CA 1
ATOM 774 C C . ARG A 1 95 ? 17.896 30.825 18.027 1.00 58.72 95 ARG A C 1
ATOM 776 O O . ARG A 1 95 ? 17.281 30.043 17.305 1.00 58.72 95 ARG A O 1
ATOM 783 N N . HIS A 1 96 ? 18.220 30.538 19.284 1.00 63.00 96 HIS A N 1
ATOM 784 C CA . HIS A 1 96 ? 17.651 29.395 19.987 1.00 63.00 96 HIS A CA 1
ATOM 785 C C . HIS A 1 96 ? 16.137 29.597 20.109 1.00 63.00 96 HIS A C 1
ATOM 787 O O . HIS A 1 96 ? 15.676 30.672 20.486 1.00 63.00 96 HIS A O 1
ATOM 793 N N . SER A 1 97 ? 15.354 28.586 19.724 1.00 72.94 97 SER A N 1
ATOM 794 C CA . SER A 1 97 ? 13.904 28.636 19.894 1.00 72.94 97 SER A CA 1
ATOM 795 C C . SER A 1 97 ? 13.560 28.563 21.382 1.00 72.94 97 SER A C 1
ATOM 797 O O . SER A 1 97 ? 14.165 27.788 22.125 1.00 72.94 97 SER A O 1
ATOM 799 N N . THR A 1 98 ? 12.556 29.330 21.806 1.00 73.81 98 THR A N 1
ATOM 800 C CA . THR A 1 98 ? 11.992 29.329 23.170 1.00 73.81 98 THR A CA 1
ATOM 801 C C . THR A 1 98 ? 11.656 27.918 23.657 1.00 73.81 98 THR A C 1
ATOM 803 O O . THR A 1 98 ? 11.906 27.567 24.805 1.00 73.81 98 THR A O 1
ATOM 806 N N . LEU A 1 99 ? 11.196 27.048 22.756 1.00 76.50 99 LEU A N 1
ATOM 807 C CA . LEU A 1 99 ? 10.937 25.636 23.045 1.00 76.50 99 LEU A CA 1
ATOM 808 C C . LEU A 1 99 ? 12.203 24.875 23.488 1.00 76.50 99 LEU A C 1
ATOM 810 O O . LEU A 1 99 ? 12.143 24.016 24.365 1.00 76.50 99 LEU A O 1
ATOM 814 N N . ARG A 1 100 ? 13.373 25.209 22.932 1.00 77.50 100 ARG A N 1
ATOM 815 C CA . ARG A 1 100 ? 14.659 24.588 23.285 1.00 77.50 100 ARG A CA 1
ATOM 816 C C . ARG A 1 100 ? 15.147 25.029 24.666 1.00 77.50 100 ARG A C 1
ATOM 818 O O . ARG A 1 100 ? 15.736 24.222 25.385 1.00 77.50 100 ARG A O 1
ATOM 825 N N . GLU A 1 101 ? 14.874 26.277 25.043 1.00 83.31 101 GLU A N 1
ATOM 826 C CA . GLU A 1 101 ? 15.165 26.802 26.380 1.00 83.31 101 GLU A CA 1
ATOM 827 C C . GLU A 1 101 ? 14.291 26.129 27.437 1.00 83.31 101 GLU A C 1
ATOM 829 O O . GLU A 1 101 ? 14.837 25.608 28.413 1.00 83.31 101 GLU A O 1
ATOM 834 N N . LEU A 1 102 ? 12.980 26.017 27.191 1.00 83.56 102 LEU A N 1
ATOM 835 C CA . LEU A 1 102 ? 12.055 25.314 28.087 1.00 83.56 102 LEU A CA 1
ATOM 836 C C . LEU A 1 102 ? 12.490 23.858 28.327 1.00 83.56 102 LEU A C 1
ATOM 838 O O . LEU A 1 102 ? 12.588 23.428 29.474 1.00 83.56 102 LEU A O 1
ATOM 842 N N . ILE A 1 103 ? 12.853 23.119 27.270 1.00 86.25 103 ILE A N 1
ATOM 843 C CA . ILE A 1 103 ? 13.326 21.726 27.398 1.00 86.25 103 ILE A CA 1
ATOM 844 C C . ILE A 1 103 ? 14.601 21.637 28.251 1.00 86.25 103 ILE A C 1
ATOM 846 O O . ILE A 1 103 ? 14.769 20.702 29.036 1.00 86.25 103 ILE A O 1
ATOM 850 N N . SER A 1 104 ? 15.524 22.588 28.099 1.00 85.62 104 SER A N 1
ATOM 851 C CA . SER A 1 104 ? 16.777 22.596 28.862 1.00 85.62 104 SER A CA 1
ATOM 852 C C . SER A 1 104 ? 16.584 22.985 30.333 1.00 85.62 104 SER A C 1
ATOM 854 O O . SER A 1 104 ? 17.297 22.476 31.200 1.00 85.62 104 SER A O 1
ATOM 856 N N . ALA A 1 105 ? 15.621 23.860 30.633 1.00 87.88 105 ALA A N 1
ATOM 857 C CA . ALA A 1 105 ? 15.264 24.241 31.995 1.00 87.88 105 ALA A CA 1
ATOM 858 C C . ALA A 1 105 ? 14.618 23.066 32.741 1.00 87.88 105 ALA A C 1
ATOM 860 O O . ALA A 1 105 ? 15.068 22.714 33.832 1.00 87.88 105 ALA A O 1
ATOM 861 N N . GLU A 1 106 ? 13.665 22.387 32.101 1.00 86.25 106 GLU A N 1
ATOM 862 C CA . GLU A 1 106 ? 12.965 21.237 32.680 1.00 86.25 106 GLU A CA 1
ATOM 863 C C . GLU A 1 106 ? 13.931 20.091 33.026 1.00 86.25 106 GLU A C 1
ATOM 865 O O . GLU A 1 106 ? 13.883 19.498 34.104 1.00 86.25 106 GLU A O 1
ATOM 870 N N . ARG A 1 107 ? 14.905 19.828 32.145 1.00 86.00 107 ARG A N 1
ATOM 871 C CA . ARG A 1 107 ? 15.939 18.804 32.374 1.00 86.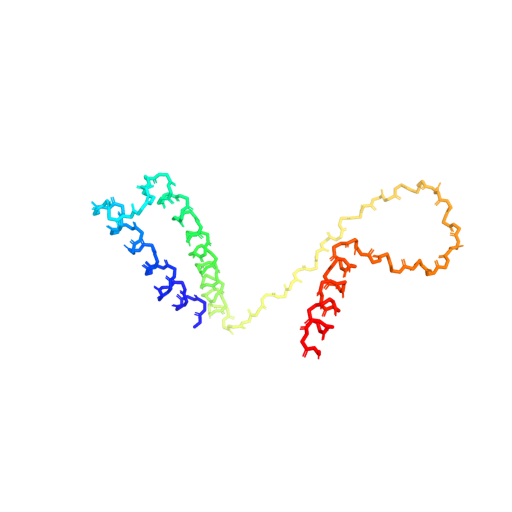00 107 ARG A CA 1
ATOM 872 C C . ARG A 1 107 ? 16.869 19.124 33.544 1.00 86.00 107 ARG A C 1
ATOM 874 O O . ARG A 1 107 ? 17.371 18.195 34.171 1.00 86.00 107 ARG A O 1
ATOM 881 N N . ARG A 1 108 ? 17.135 20.405 33.822 1.00 88.06 108 ARG A N 1
ATOM 882 C CA . ARG A 1 108 ? 17.959 20.817 34.972 1.00 88.06 108 ARG A CA 1
ATOM 883 C C . ARG A 1 108 ? 17.190 20.677 36.276 1.00 88.06 108 ARG A C 1
ATOM 885 O O . ARG A 1 108 ?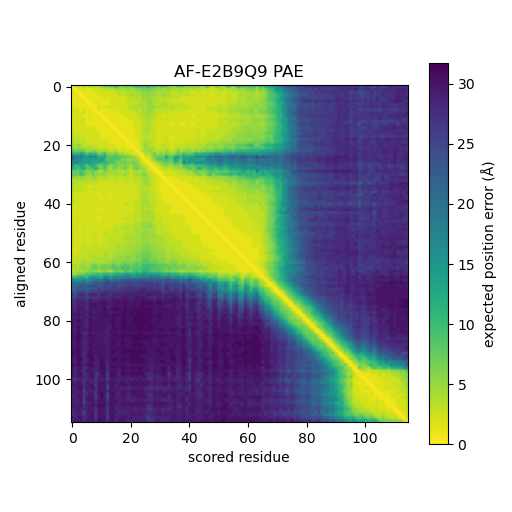 17.746 20.153 37.234 1.00 88.06 108 ARG A O 1
ATOM 892 N N . LYS A 1 109 ? 15.913 21.066 36.283 1.00 88.06 109 LYS A N 1
ATOM 893 C CA . LYS A 1 109 ? 15.047 20.946 37.458 1.00 88.06 109 LYS A CA 1
ATOM 894 C C . LYS A 1 109 ? 14.907 19.488 37.908 1.00 88.06 109 LYS A C 1
ATOM 896 O O . LYS A 1 109 ? 15.208 19.184 39.054 1.00 88.06 109 LYS A O 1
ATOM 901 N N . LYS A 1 110 ? 14.635 18.569 36.972 1.00 85.12 110 LYS A N 1
ATOM 902 C CA . LYS A 1 110 ? 14.585 17.125 37.266 1.00 85.12 110 LYS A CA 1
ATOM 903 C C . LYS A 1 110 ? 15.890 16.534 37.805 1.00 85.12 110 LYS A C 1
ATOM 905 O O . LYS A 1 110 ? 15.853 15.534 38.508 1.00 85.12 110 LYS A O 1
ATOM 910 N N . ARG A 1 111 ? 17.048 17.096 37.444 1.00 83.19 111 ARG A N 1
ATOM 911 C CA . ARG A 1 111 ? 18.344 16.635 37.974 1.00 83.19 111 ARG A CA 1
ATOM 912 C C . ARG A 1 111 ? 18.610 17.153 39.382 1.00 83.19 111 ARG A C 1
ATOM 914 O O . ARG A 1 111 ? 19.235 16.439 40.150 1.00 83.19 111 ARG A O 1
ATOM 921 N N . ALA A 1 112 ? 18.147 18.361 39.695 1.00 83.06 112 ALA A N 1
ATOM 922 C CA . ALA A 1 112 ? 18.267 18.941 41.028 1.00 83.06 112 ALA A CA 1
ATOM 923 C C . ALA A 1 112 ? 17.303 18.293 42.034 1.00 83.06 112 ALA A C 1
ATOM 925 O O . ALA A 1 112 ? 17.661 18.154 43.188 1.00 83.06 112 ALA A O 1
ATOM 926 N N . GLU A 1 113 ? 16.119 17.852 41.596 1.00 74.38 113 GLU A N 1
ATOM 927 C CA . GLU A 1 113 ? 15.157 17.127 42.447 1.00 74.38 113 GLU A CA 1
ATOM 928 C C . GLU A 1 113 ? 15.557 15.666 42.741 1.00 74.38 113 GLU A C 1
ATOM 930 O O . GLU A 1 113 ? 14.936 15.028 43.583 1.00 74.38 113 GLU A O 1
ATOM 935 N N . MET A 1 114 ? 16.568 15.117 42.054 1.00 68.50 114 MET A N 1
ATOM 936 C CA . MET A 1 114 ? 17.100 13.767 42.314 1.00 68.50 114 MET A CA 1
ATOM 937 C C . MET A 1 114 ? 18.377 13.759 43.178 1.00 68.50 114 MET A C 1
ATOM 939 O O . MET A 1 114 ? 19.022 12.715 43.284 1.00 68.50 114 MET A O 1
ATOM 943 N N . GLN A 1 115 ? 18.758 14.896 43.765 1.00 51.66 115 GLN A N 1
ATOM 944 C CA . GLN A 1 115 ? 19.806 15.009 44.789 1.00 51.66 115 GLN A CA 1
ATOM 945 C C . GLN A 1 115 ? 19.178 15.393 46.124 1.00 51.66 115 GLN A C 1
ATOM 947 O O . GLN A 1 115 ? 19.688 14.894 47.148 1.00 51.66 115 GLN A O 1
#

Organism: Harpegnathos saltator (NCBI:txid610380)

Foldseek 3Di:
DLVCCLVPPLVVVLVVLVVCQVVVPDPDHRDPVNSVVSVVVSVVSVVVVVVVVVVVVVCVVVVNDDDDDDPPPPPPDPPDDDDDDDDDDDDDDDDDDPVNVVVVVVVVVVVVVVD

Mean predicted aligned error: 17.35 Å